Protein AF-A0A2D6E0P3-F1 (afdb_monomer_lite)

Structure (mmCIF, N/CA/C/O backbone):
data_AF-A0A2D6E0P3-F1
#
_entry.id   AF-A0A2D6E0P3-F1
#
loop_
_atom_site.group_PDB
_atom_site.id
_atom_site.type_symbol
_atom_site.label_atom_id
_atom_site.label_alt_id
_atom_site.label_comp_id
_atom_site.label_asym_id
_atom_site.label_entity_id
_atom_site.label_seq_id
_atom_site.pdbx_PDB_ins_code
_atom_site.Cartn_x
_atom_site.Cartn_y
_atom_site.Cartn_z
_atom_site.occupancy
_atom_site.B_iso_or_equiv
_atom_site.auth_seq_id
_atom_site.auth_comp_id
_atom_site.auth_asym_id
_atom_site.auth_atom_id
_atom_site.pdbx_PDB_model_num
ATOM 1 N N . MET A 1 1 ? -13.107 18.931 15.704 1.00 62.19 1 MET A N 1
ATOM 2 C CA . MET A 1 1 ? -13.373 17.790 16.608 1.00 62.19 1 MET A CA 1
ATOM 3 C C . MET A 1 1 ? -12.123 16.920 16.636 1.00 62.19 1 MET A C 1
ATOM 5 O O . MET A 1 1 ? -11.547 16.737 15.568 1.00 62.19 1 MET A O 1
ATOM 9 N N . PRO A 1 2 ? -11.648 16.454 17.800 1.00 79.44 2 PRO A N 1
ATOM 10 C CA . PRO A 1 2 ? -10.534 15.511 17.856 1.00 79.44 2 PRO A CA 1
ATOM 11 C C . PRO A 1 2 ? -10.943 14.172 17.228 1.00 79.44 2 PRO A C 1
ATOM 13 O O . PRO A 1 2 ? -12.044 13.690 17.480 1.00 79.44 2 PRO A O 1
ATOM 16 N N . LEU A 1 3 ? -10.052 13.584 16.426 1.00 84.38 3 LEU A N 1
ATOM 17 C CA . LEU A 1 3 ? -10.272 12.270 15.819 1.00 84.38 3 LEU A CA 1
ATOM 18 C C . LEU A 1 3 ? -10.358 11.191 16.903 1.00 84.38 3 LEU A C 1
ATOM 20 O O . LEU A 1 3 ? -9.560 11.181 17.852 1.00 84.38 3 LEU A O 1
ATOM 24 N N . ASN A 1 4 ? -11.279 10.250 16.736 1.00 93.12 4 ASN A N 1
ATOM 25 C CA . ASN A 1 4 ? -11.317 9.037 17.539 1.00 93.12 4 ASN A CA 1
ATOM 26 C C . ASN A 1 4 ? -10.169 8.084 17.141 1.00 93.12 4 ASN A C 1
ATOM 28 O O . ASN A 1 4 ? -9.480 8.271 16.136 1.00 93.12 4 ASN A O 1
ATOM 32 N N . ASN A 1 5 ? -9.927 7.048 17.946 1.00 93.75 5 ASN A N 1
ATOM 33 C CA . ASN A 1 5 ? -8.799 6.142 17.710 1.00 93.75 5 ASN A CA 1
ATOM 34 C C . ASN A 1 5 ? -8.905 5.377 16.378 1.00 93.75 5 ASN A C 1
ATOM 36 O O . ASN A 1 5 ? -7.881 5.191 15.725 1.00 93.75 5 ASN A O 1
ATOM 40 N N . LYS A 1 6 ? -10.114 4.987 15.943 1.00 92.31 6 LYS A N 1
ATOM 41 C CA . LYS A 1 6 ? -10.328 4.298 14.655 1.00 92.31 6 LYS A CA 1
ATOM 42 C C . LYS A 1 6 ? -9.979 5.223 13.487 1.00 92.31 6 LYS A C 1
ATOM 44 O O . LYS A 1 6 ? -9.285 4.815 12.562 1.00 92.31 6 LYS A O 1
ATOM 49 N N . GLU A 1 7 ? -10.389 6.485 13.563 1.00 94.19 7 GLU A N 1
ATOM 50 C CA . GLU A 1 7 ? -10.067 7.502 12.559 1.00 94.19 7 GLU A CA 1
ATOM 51 C C . GLU A 1 7 ? -8.562 7.771 12.485 1.00 94.19 7 GLU A C 1
ATOM 53 O O . GLU A 1 7 ? -8.005 7.782 11.392 1.00 94.19 7 GLU A O 1
ATOM 58 N N . LYS A 1 8 ? -7.877 7.901 13.631 1.00 94.94 8 LYS A N 1
ATOM 59 C CA . LYS A 1 8 ? -6.411 8.065 13.675 1.00 94.94 8 LYS A CA 1
ATOM 60 C C . LYS A 1 8 ? -5.679 6.876 13.053 1.00 94.94 8 LYS A C 1
ATOM 62 O O . LYS A 1 8 ? -4.734 7.072 12.296 1.00 94.94 8 LYS A O 1
ATOM 67 N N . GLN A 1 9 ? -6.116 5.652 13.353 1.00 95.50 9 GLN A N 1
ATOM 68 C CA . GLN A 1 9 ? -5.532 4.434 12.786 1.00 95.50 9 GLN A CA 1
ATOM 69 C C . GLN A 1 9 ? -5.721 4.367 11.266 1.00 95.50 9 GLN A C 1
ATOM 71 O O . GLN A 1 9 ? -4.774 4.056 10.548 1.00 95.50 9 GLN A O 1
ATOM 76 N N . LEU A 1 10 ? -6.917 4.695 10.765 1.00 96.12 10 LEU A N 1
ATOM 77 C CA . LEU A 1 10 ? -7.184 4.754 9.325 1.00 96.12 10 LEU A CA 1
ATOM 78 C C . LEU A 1 10 ? -6.369 5.852 8.638 1.00 96.12 10 LEU A C 1
ATOM 80 O O . LEU A 1 10 ? -5.863 5.640 7.539 1.00 96.12 10 LEU A O 1
ATOM 84 N N . GLN A 1 11 ? -6.218 7.008 9.282 1.00 96.50 11 GLN A N 1
ATOM 85 C CA . GLN A 1 11 ? -5.431 8.111 8.743 1.00 96.50 11 GLN A CA 1
ATOM 86 C C . GLN A 1 11 ? -3.949 7.734 8.639 1.00 96.50 11 GLN A C 1
ATOM 88 O O . GLN A 1 11 ? -3.340 7.949 7.593 1.00 96.50 11 GLN A O 1
ATOM 93 N N . LEU A 1 12 ? -3.399 7.097 9.677 1.00 97.12 12 LEU A N 1
ATOM 94 C CA . LEU A 1 12 ? -2.040 6.561 9.658 1.00 97.12 12 LEU A CA 1
ATOM 95 C C . LEU A 1 12 ? -1.868 5.509 8.554 1.00 97.12 12 LEU A C 1
ATOM 97 O O . LEU A 1 12 ? -0.908 5.567 7.792 1.00 97.12 12 LEU A O 1
ATOM 101 N N . LEU A 1 13 ? -2.811 4.572 8.425 1.00 97.38 13 LEU A N 1
ATOM 102 C CA . LEU A 1 13 ? -2.752 3.546 7.384 1.00 97.38 13 LEU A CA 1
ATOM 103 C C . LEU A 1 13 ? -2.805 4.146 5.972 1.00 97.38 13 LEU A C 1
ATOM 105 O O . LE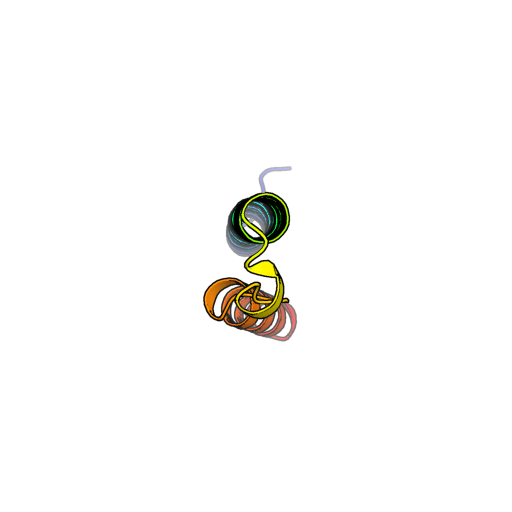U A 1 13 ? -2.101 3.672 5.086 1.00 97.38 13 LEU A O 1
ATOM 109 N N . ASN A 1 14 ? -3.593 5.203 5.758 1.00 97.56 14 ASN A N 1
ATOM 110 C CA . ASN A 1 14 ? -3.621 5.914 4.479 1.00 97.56 14 ASN A CA 1
ATOM 111 C C . ASN A 1 14 ? -2.272 6.566 4.157 1.00 97.56 14 ASN A C 1
ATOM 113 O O . ASN A 1 14 ? -1.800 6.428 3.036 1.00 97.56 14 ASN A O 1
ATOM 117 N N . GLN A 1 15 ? -1.624 7.202 5.136 1.00 97.88 15 GLN A N 1
ATOM 118 C CA . GLN A 1 15 ? -0.291 7.787 4.941 1.00 97.88 15 GLN A CA 1
ATOM 119 C C . GLN A 1 15 ? 0.758 6.722 4.591 1.00 97.88 15 GLN A C 1
ATOM 121 O O . GLN A 1 15 ? 1.603 6.939 3.725 1.00 97.88 15 GLN A O 1
ATOM 126 N N . ILE A 1 16 ? 0.687 5.548 5.229 1.00 98.00 16 ILE A N 1
ATOM 127 C CA . ILE A 1 16 ? 1.565 4.416 4.903 1.00 98.00 16 ILE A CA 1
ATOM 128 C C . ILE A 1 16 ? 1.292 3.920 3.477 1.00 98.00 16 ILE A C 1
ATOM 130 O O . ILE A 1 16 ? 2.234 3.705 2.720 1.00 98.00 16 ILE A O 1
ATOM 134 N N . LEU A 1 17 ? 0.021 3.767 3.092 1.00 97.62 17 LEU A N 1
ATOM 135 C CA . LEU A 1 17 ? -0.365 3.368 1.735 1.00 97.62 17 LEU A CA 1
ATOM 136 C C . LEU A 1 17 ? 0.174 4.343 0.684 1.00 97.62 17 LEU A C 1
ATOM 138 O O . LEU A 1 17 ? 0.805 3.902 -0.271 1.00 97.62 17 LEU A O 1
ATOM 142 N N . GLU A 1 18 ? -0.010 5.649 0.883 1.00 97.38 18 GLU A N 1
ATOM 143 C CA . GLU A 1 18 ? 0.498 6.686 -0.026 1.00 97.38 18 GLU A CA 1
ATOM 144 C C . GLU A 1 18 ? 2.017 6.593 -0.205 1.00 97.38 18 GLU A C 1
ATOM 146 O O . GLU A 1 18 ? 2.525 6.693 -1.324 1.00 97.38 18 GLU A O 1
ATOM 151 N N . ARG A 1 19 ? 2.748 6.359 0.890 1.00 97.00 19 ARG A N 1
ATOM 152 C CA . ARG A 1 19 ? 4.204 6.214 0.852 1.00 97.00 19 ARG A CA 1
ATOM 153 C C . ARG A 1 19 ? 4.635 4.985 0.053 1.00 97.00 19 ARG A C 1
ATOM 155 O O . ARG A 1 19 ? 5.490 5.112 -0.819 1.00 97.00 19 ARG A O 1
ATOM 162 N N . VAL A 1 20 ? 4.044 3.823 0.325 1.00 96.00 20 VAL A N 1
ATOM 163 C CA . VAL A 1 20 ? 4.397 2.572 -0.366 1.00 96.00 20 VAL A CA 1
ATOM 164 C C . VAL A 1 20 ? 4.013 2.639 -1.850 1.00 96.00 20 VAL A C 1
ATOM 166 O O . VAL A 1 20 ? 4.767 2.183 -2.701 1.00 96.00 20 VAL A O 1
ATOM 169 N N . GLU A 1 21 ? 2.890 3.275 -2.198 1.00 95.69 21 GLU A N 1
ATOM 170 C CA . GLU A 1 21 ? 2.517 3.514 -3.600 1.00 95.69 21 GLU A CA 1
ATOM 171 C C . GLU A 1 21 ? 3.521 4.405 -4.339 1.00 95.69 21 GLU A C 1
ATOM 173 O O . GLU A 1 21 ? 3.755 4.210 -5.535 1.00 95.69 21 GLU A O 1
ATOM 178 N N . ALA A 1 22 ? 4.098 5.398 -3.658 1.00 95.38 22 ALA A N 1
ATOM 179 C CA . ALA A 1 22 ? 5.151 6.226 -4.232 1.00 95.38 22 ALA A CA 1
ATOM 180 C C . ALA A 1 22 ? 6.433 5.410 -4.469 1.00 95.38 22 ALA A C 1
ATOM 182 O O . ALA A 1 22 ? 7.003 5.485 -5.556 1.00 95.38 22 ALA A O 1
ATOM 183 N N . GLU A 1 23 ? 6.829 4.578 -3.504 1.00 94.38 23 GLU A N 1
ATOM 184 C CA . GLU A 1 23 ? 8.003 3.702 -3.610 1.00 94.38 23 GLU A CA 1
ATOM 185 C C . GLU A 1 23 ? 7.860 2.677 -4.748 1.00 94.38 23 GLU A C 1
ATOM 187 O O . GLU A 1 23 ? 8.783 2.515 -5.547 1.00 94.38 23 GLU A O 1
ATOM 192 N N . ASP A 1 24 ? 6.686 2.055 -4.906 1.00 93.56 24 ASP A N 1
ATOM 193 C CA . ASP A 1 24 ? 6.404 1.136 -6.020 1.00 93.56 24 ASP A CA 1
ATOM 194 C C . ASP A 1 24 ? 6.524 1.842 -7.385 1.00 93.56 24 ASP A C 1
ATOM 196 O O . ASP A 1 2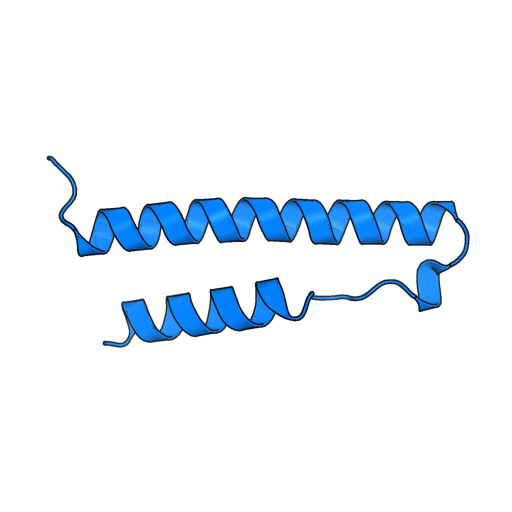4 ? 7.080 1.291 -8.342 1.00 93.56 24 ASP A O 1
ATOM 200 N N . LYS A 1 25 ? 6.029 3.084 -7.492 1.00 92.75 25 LYS A N 1
ATOM 201 C CA . LYS A 1 25 ? 6.130 3.888 -8.723 1.00 92.75 25 LYS A CA 1
ATOM 202 C C . LYS A 1 25 ? 7.572 4.280 -9.031 1.00 92.75 25 LYS A C 1
ATOM 204 O O . LYS A 1 25 ? 7.977 4.192 -10.191 1.00 92.75 25 LYS A O 1
ATOM 209 N N . GLU A 1 26 ? 8.334 4.700 -8.024 1.00 93.88 26 GLU A N 1
ATOM 210 C CA . GLU A 1 26 ? 9.758 5.023 -8.165 1.00 93.88 26 GLU A CA 1
ATOM 211 C C . GLU A 1 26 ? 10.560 3.795 -8.599 1.00 93.88 26 GLU A C 1
ATOM 213 O O . GLU A 1 26 ? 11.334 3.873 -9.553 1.00 93.88 26 GLU A O 1
ATOM 218 N N . TYR A 1 27 ? 10.316 2.639 -7.978 1.00 92.19 27 TYR A N 1
ATOM 219 C CA . TYR A 1 27 ? 10.956 1.384 -8.363 1.00 92.19 27 TYR A CA 1
ATOM 220 C C . TYR A 1 27 ? 10.625 1.001 -9.808 1.00 92.19 27 TYR A C 1
ATOM 222 O O . TYR A 1 27 ? 11.516 0.665 -10.589 1.00 92.19 27 TYR A O 1
ATOM 230 N N . LYS A 1 28 ? 9.354 1.112 -10.208 1.00 91.06 28 LYS A N 1
ATOM 231 C CA . LYS A 1 28 ? 8.945 0.865 -11.594 1.00 91.06 28 LYS A CA 1
ATOM 232 C C . LYS A 1 28 ? 9.659 1.800 -12.569 1.00 91.06 28 LYS A C 1
ATOM 234 O O . LYS A 1 28 ? 10.140 1.336 -13.601 1.00 91.06 28 LYS A O 1
ATOM 239 N N . LEU A 1 29 ? 9.743 3.092 -12.252 1.00 92.56 29 LEU A N 1
ATOM 240 C CA . LEU A 1 29 ? 10.458 4.065 -13.076 1.00 92.56 29 LEU A CA 1
ATOM 241 C C . LEU A 1 29 ? 11.942 3.695 -13.205 1.00 92.56 29 LEU A C 1
ATOM 243 O O . LEU A 1 29 ? 12.468 3.697 -14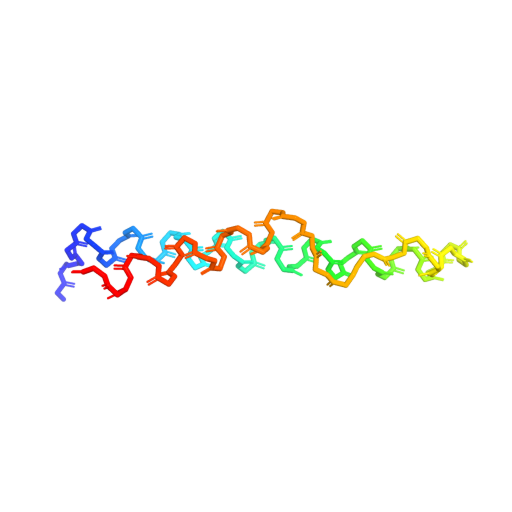.316 1.00 92.56 29 LEU A O 1
ATOM 247 N N . LEU A 1 30 ? 12.584 3.314 -12.098 1.00 93.19 30 LEU A N 1
ATOM 248 C CA . LEU A 1 30 ? 13.980 2.882 -12.071 1.00 93.19 30 LEU A CA 1
ATOM 249 C C . LEU A 1 30 ? 14.214 1.651 -12.958 1.00 93.19 30 LEU A C 1
ATOM 251 O O . LEU A 1 30 ? 15.130 1.649 -13.776 1.00 93.19 30 LEU A O 1
ATOM 255 N N . MET A 1 31 ? 13.365 0.625 -12.853 1.00 92.25 31 MET A N 1
ATOM 256 C CA . MET A 1 31 ? 13.472 -0.585 -13.680 1.00 92.25 31 MET A CA 1
ATOM 257 C C . MET A 1 31 ? 13.283 -0.280 -15.170 1.00 92.25 31 MET A C 1
ATOM 259 O O . MET A 1 31 ? 13.984 -0.842 -16.010 1.00 92.25 31 MET A O 1
ATOM 263 N N . VAL A 1 32 ? 12.378 0.641 -15.519 1.00 90.81 32 VAL A N 1
ATOM 264 C CA . VAL A 1 32 ? 12.207 1.102 -16.906 1.00 90.81 32 VAL A CA 1
ATOM 265 C C . VAL A 1 32 ? 13.455 1.834 -17.404 1.00 90.81 32 VAL A 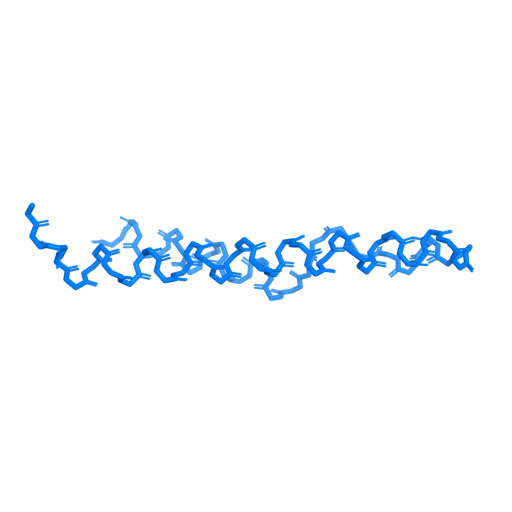C 1
ATOM 267 O O . VAL A 1 32 ? 13.926 1.536 -18.500 1.00 90.81 32 VAL A O 1
ATOM 270 N N . GLN A 1 33 ? 14.021 2.745 -16.606 1.00 92.50 33 GLN A N 1
ATOM 271 C CA . GLN A 1 33 ? 15.253 3.474 -16.944 1.00 92.50 33 GLN A CA 1
ATOM 272 C C . GLN A 1 33 ? 16.458 2.542 -17.126 1.00 92.50 33 GLN A C 1
ATOM 274 O O . GLN A 1 33 ? 17.330 2.821 -17.943 1.00 92.50 33 GLN A O 1
ATOM 279 N N . GLN A 1 34 ? 16.493 1.425 -16.399 1.00 94.06 34 GLN A N 1
ATOM 280 C CA . GLN A 1 34 ? 17.543 0.410 -16.500 1.00 94.06 34 GLN A CA 1
ATOM 281 C C . GLN A 1 34 ? 17.311 -0.609 -17.630 1.00 94.06 34 GLN A C 1
ATOM 283 O O . GLN A 1 34 ? 18.074 -1.561 -17.752 1.00 94.06 34 GLN A O 1
ATOM 288 N N . HIS A 1 35 ? 16.273 -0.437 -18.459 1.00 89.06 35 HIS A N 1
ATOM 289 C CA . HIS A 1 35 ? 15.839 -1.417 -19.466 1.00 89.06 35 HIS A CA 1
ATOM 290 C C . HIS A 1 35 ? 15.471 -2.798 -18.884 1.00 89.06 35 HIS A C 1
ATOM 292 O O . HIS A 1 35 ? 15.361 -3.781 -19.614 1.00 89.06 35 HIS A O 1
ATOM 298 N N . GLU A 1 36 ? 15.191 -2.869 -17.582 1.00 90.94 36 GLU A N 1
ATOM 299 C CA . GLU A 1 36 ? 14.768 -4.069 -16.857 1.00 90.94 36 GLU A CA 1
ATOM 300 C C . GLU A 1 36 ? 13.258 -4.051 -16.572 1.00 90.94 36 GLU A C 1
ATOM 302 O O . GLU A 1 36 ? 12.789 -4.554 -15.554 1.00 90.94 36 GLU A O 1
ATOM 307 N N . ALA A 1 37 ? 12.456 -3.477 -17.475 1.00 81.38 37 ALA A N 1
ATOM 308 C CA . ALA A 1 37 ? 11.014 -3.304 -17.272 1.00 81.38 37 ALA A CA 1
ATOM 309 C C . ALA A 1 37 ? 10.271 -4.626 -16.977 1.00 81.38 37 ALA A C 1
ATOM 311 O O . ALA A 1 37 ? 9.270 -4.620 -16.261 1.00 81.38 37 ALA A O 1
ATOM 312 N N . CYS A 1 38 ? 10.779 -5.764 -17.462 1.00 84.12 38 CYS A N 1
ATOM 313 C CA . CYS A 1 38 ? 10.251 -7.099 -17.159 1.00 84.12 38 CYS A CA 1
ATOM 314 C C . CYS A 1 38 ? 10.374 -7.500 -15.677 1.00 84.12 38 CYS A C 1
ATOM 316 O O . CYS A 1 38 ? 9.642 -8.379 -15.232 1.00 84.12 38 CYS A O 1
ATOM 318 N N . LYS A 1 39 ? 11.266 -6.855 -14.916 1.00 80.25 39 LYS A N 1
ATOM 319 C CA . LYS A 1 39 ? 11.413 -7.024 -13.464 1.00 80.25 39 LYS A CA 1
ATOM 320 C C . LYS A 1 39 ? 10.554 -6.047 -12.661 1.00 80.25 39 LYS A C 1
ATOM 322 O O . LYS A 1 39 ? 10.492 -6.159 -11.440 1.00 80.25 39 LYS A O 1
ATOM 327 N N . SER A 1 40 ? 9.891 -5.087 -13.314 1.00 79.88 40 SER A N 1
ATOM 328 C CA . SER A 1 40 ? 8.974 -4.191 -12.611 1.00 79.88 40 SER A CA 1
ATOM 329 C C . SER A 1 40 ? 7.755 -4.969 -12.112 1.00 79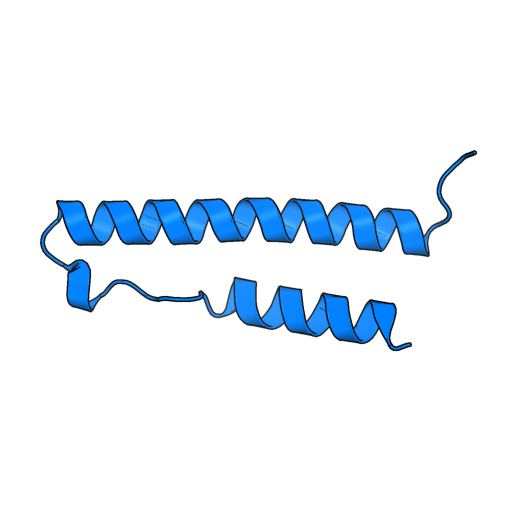.88 40 SER A C 1
ATOM 331 O O . SER A 1 40 ? 7.095 -5.680 -12.870 1.00 79.88 40 SER A O 1
ATOM 333 N N . VAL A 1 41 ? 7.458 -4.842 -10.820 1.00 76.88 41 VAL A N 1
ATOM 334 C CA . VAL A 1 41 ? 6.217 -5.355 -10.231 1.00 76.88 41 VAL A CA 1
ATOM 335 C C . VAL A 1 41 ? 5.138 -4.278 -10.323 1.00 76.88 41 VAL A C 1
ATOM 337 O O . VAL A 1 41 ? 5.424 -3.089 -10.193 1.00 76.88 41 VAL A O 1
ATOM 340 N N . GLY A 1 42 ? 3.898 -4.679 -10.616 1.00 73.69 42 GLY A N 1
ATOM 341 C CA . GLY A 1 42 ? 2.773 -3.744 -10.725 1.00 73.69 42 GLY A CA 1
ATOM 342 C C . GLY A 1 42 ? 2.321 -3.205 -9.367 1.00 73.69 42 GLY A C 1
ATOM 343 O O . GLY A 1 42 ? 2.200 -1.998 -9.196 1.00 73.69 42 GLY A O 1
ATOM 344 N N . GLU A 1 43 ? 2.089 -4.110 -8.421 1.00 85.31 43 GLU A N 1
ATOM 345 C CA . GLU A 1 43 ? 1.784 -3.828 -7.017 1.00 85.31 43 GLU A CA 1
ATOM 346 C C . GLU A 1 43 ? 2.720 -4.692 -6.169 1.00 85.31 43 GLU A C 1
ATOM 348 O O . GLU A 1 43 ? 2.835 -5.900 -6.411 1.00 85.31 43 GLU A O 1
ATOM 353 N N . SER A 1 44 ? 3.412 -4.092 -5.201 1.00 91.19 44 SER A N 1
ATOM 354 C CA . SER A 1 4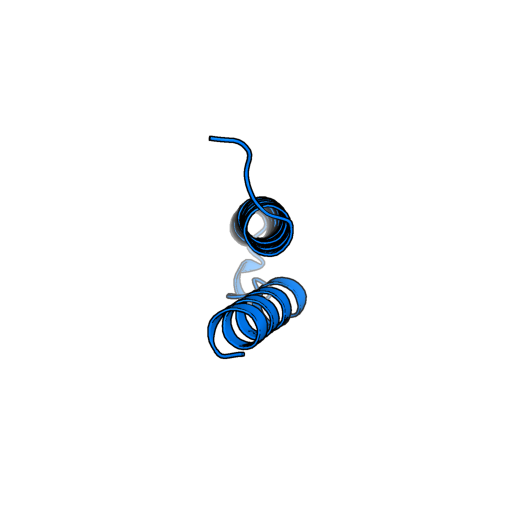4 ? 4.216 -4.851 -4.252 1.00 91.19 44 SER A CA 1
ATOM 355 C C . SER A 1 44 ? 3.333 -5.666 -3.315 1.00 91.19 44 SER A C 1
ATOM 357 O O . SER A 1 44 ? 2.200 -5.309 -2.979 1.00 91.19 44 SER A O 1
ATOM 359 N N . TRP A 1 45 ? 3.894 -6.769 -2.826 1.00 92.81 45 TRP A N 1
ATOM 360 C CA . TRP A 1 45 ? 3.239 -7.610 -1.829 1.00 92.81 45 TRP A CA 1
ATOM 361 C C . TRP A 1 45 ? 2.807 -6.802 -0.593 1.00 92.81 45 TRP A C 1
ATOM 363 O O . TRP A 1 45 ? 1.721 -7.019 -0.055 1.00 92.81 45 TRP A O 1
ATOM 373 N N . THR A 1 46 ? 3.618 -5.824 -0.183 1.00 94.31 46 THR A N 1
ATOM 374 C CA . THR A 1 46 ? 3.320 -4.911 0.926 1.00 94.31 46 THR A CA 1
ATOM 375 C C . THR A 1 46 ? 2.077 -4.070 0.647 1.00 94.31 46 THR A C 1
ATOM 377 O O . THR A 1 46 ? 1.157 -4.047 1.468 1.00 94.31 46 THR A O 1
ATOM 380 N N . LEU A 1 47 ? 2.014 -3.416 -0.518 1.00 95.19 47 LEU A N 1
ATOM 381 C CA . LEU A 1 47 ? 0.884 -2.571 -0.901 1.00 95.19 47 LEU A CA 1
ATOM 382 C C . LEU A 1 47 ? -0.428 -3.369 -0.952 1.00 95.19 47 LEU A C 1
ATOM 384 O O . LEU A 1 47 ? -1.448 -2.923 -0.416 1.00 95.19 47 LEU A O 1
ATOM 388 N N . HIS A 1 48 ? -0.375 -4.585 -1.499 1.00 95.94 48 HIS A N 1
ATOM 389 C CA . HIS A 1 48 ? -1.507 -5.507 -1.532 1.00 95.94 48 HIS A CA 1
ATOM 390 C C . HIS A 1 48 ? -2.085 -5.778 -0.131 1.00 95.94 48 HIS A C 1
ATOM 392 O O . HIS A 1 48 ? -3.286 -5.616 0.113 1.00 95.94 48 HIS A O 1
ATOM 398 N N . HIS A 1 49 ? -1.229 -6.144 0.828 1.00 96.69 49 HIS A N 1
ATOM 399 C CA . HIS A 1 49 ? -1.665 -6.501 2.181 1.00 96.69 49 HIS A CA 1
ATOM 400 C C . HIS A 1 49 ? -2.142 -5.291 2.988 1.00 96.69 49 HIS A C 1
ATOM 402 O O . HIS A 1 49 ? -3.082 -5.413 3.774 1.00 96.69 49 HIS A O 1
ATOM 408 N N . LEU A 1 50 ? -1.561 -4.109 2.772 1.00 96.88 50 LEU A N 1
ATOM 409 C CA . LEU A 1 50 ? -2.026 -2.877 3.414 1.00 96.88 50 LEU A CA 1
ATOM 410 C C . LEU A 1 50 ? -3.425 -2.471 2.927 1.00 96.88 50 LEU A C 1
ATOM 412 O O . LEU A 1 50 ? -4.256 -2.046 3.734 1.00 96.88 50 LEU A O 1
ATOM 416 N N . LYS A 1 51 ? -3.731 -2.656 1.634 1.00 96.31 51 LYS A N 1
ATOM 417 C CA . LYS A 1 51 ? -5.087 -2.442 1.096 1.00 96.31 51 LYS A CA 1
ATOM 418 C C . LYS A 1 51 ? -6.084 -3.438 1.685 1.00 96.31 51 LYS A C 1
ATOM 420 O O . LYS A 1 51 ? -7.176 -3.039 2.095 1.00 96.31 51 LYS A O 1
ATOM 425 N N . ALA A 1 52 ? -5.701 -4.711 1.796 1.00 96.62 52 ALA A N 1
ATOM 426 C CA . ALA A 1 52 ? -6.524 -5.726 2.451 1.00 96.62 52 ALA A CA 1
ATOM 427 C C . ALA A 1 52 ? -6.787 -5.383 3.929 1.00 96.62 52 ALA A C 1
ATOM 429 O O . ALA A 1 52 ? -7.932 -5.435 4.381 1.00 96.62 52 ALA A O 1
ATOM 430 N N . LEU A 1 53 ? -5.758 -4.951 4.666 1.00 96.31 53 LEU A N 1
ATOM 431 C CA . LEU A 1 53 ? -5.887 -4.506 6.053 1.00 96.31 53 LEU A CA 1
ATOM 432 C C . LEU A 1 53 ? -6.857 -3.326 6.181 1.00 96.31 53 LEU A C 1
ATOM 434 O O . LEU A 1 53 ? -7.742 -3.352 7.035 1.00 96.31 53 LEU A O 1
ATOM 438 N N . LYS A 1 54 ? -6.743 -2.322 5.304 1.00 96.44 54 LYS A N 1
ATOM 439 C CA . LYS A 1 54 ? -7.662 -1.176 5.277 1.00 96.44 54 LYS A CA 1
ATOM 440 C C . LYS A 1 54 ? -9.112 -1.625 5.096 1.00 96.44 54 LYS A C 1
ATOM 442 O O . LYS A 1 54 ? -9.983 -1.175 5.837 1.00 96.44 54 LYS A O 1
ATOM 447 N N . ASN A 1 55 ? -9.363 -2.550 4.170 1.00 96.12 55 ASN A N 1
ATOM 448 C CA . ASN A 1 55 ? -10.700 -3.102 3.946 1.00 96.12 55 ASN A CA 1
ATOM 449 C C . ASN A 1 55 ? -11.234 -3.823 5.192 1.00 96.12 55 ASN A C 1
ATOM 451 O O . ASN A 1 55 ? -12.386 -3.621 5.566 1.00 96.12 55 ASN A O 1
ATOM 455 N N . LEU A 1 56 ? -10.398 -4.608 5.878 1.00 95.19 56 LEU A N 1
ATOM 456 C CA . LEU A 1 56 ? -10.778 -5.286 7.122 1.00 95.19 56 LEU A CA 1
ATOM 457 C C . LEU A 1 56 ? -11.075 -4.311 8.269 1.00 95.19 56 LEU A C 1
ATOM 459 O O . LEU A 1 56 ? -11.916 -4.606 9.111 1.00 95.19 56 LEU A O 1
ATOM 463 N N . MET A 1 57 ? -10.400 -3.161 8.318 1.00 93.31 57 MET A N 1
ATOM 464 C CA . MET A 1 57 ? -10.640 -2.131 9.336 1.00 93.31 57 MET A CA 1
ATOM 465 C C . MET A 1 57 ? -11.926 -1.331 9.093 1.00 93.31 57 MET A C 1
ATOM 467 O O . MET A 1 57 ? -12.529 -0.841 10.050 1.00 93.31 57 MET A O 1
ATOM 471 N N . ILE A 1 58 ? -12.330 -1.174 7.830 1.00 92.12 58 ILE A N 1
ATOM 472 C CA . ILE A 1 58 ? -13.562 -0.474 7.443 1.00 92.12 58 ILE A CA 1
ATOM 473 C C . ILE A 1 58 ? -14.776 -1.402 7.561 1.00 92.12 58 ILE A C 1
ATOM 475 O O . ILE A 1 58 ? -15.812 -0.975 8.059 1.00 92.12 58 ILE A O 1
ATOM 479 N N . ASN A 1 59 ? -14.633 -2.665 7.148 1.00 84.12 59 ASN A N 1
ATOM 480 C CA . ASN A 1 59 ? -15.721 -3.650 7.097 1.00 84.12 59 ASN A CA 1
ATOM 481 C C . ASN A 1 59 ? -15.917 -4.439 8.410 1.00 84.12 59 ASN A C 1
ATOM 483 O O . ASN A 1 59 ? -16.694 -5.393 8.436 1.00 84.12 59 ASN A O 1
ATOM 487 N N . LYS A 1 60 ? -15.211 -4.058 9.481 1.00 57.53 60 LYS A N 1
ATOM 488 C CA . LYS A 1 60 ? -15.477 -4.457 10.871 1.00 57.53 60 LYS A CA 1
ATOM 489 C C . LYS A 1 60 ? -16.180 -3.332 11.621 1.00 57.53 60 LYS A C 1
ATOM 491 O O . LYS A 1 60 ? -17.091 -3.672 12.399 1.00 57.53 60 LYS A O 1
#

Sequence (60 aa):
MPLNNKEKQLQLLNQILERVEAEDKEYKLLMVQQHEACKSVGESWTLHHLKALKNLMINK

Secondary structure (DSSP, 8-state):
-PPPHHHHHHHHHHHHHHHHHHHHHHHHHHHHHTT-GGG--SS-HHHHHHHHHHHHHH--

Foldseek 3Di:
DDDDPLRVVLVVLVVVLVVQVVVLVVVCVVCVVVVNNVPRDPHDPVNVVSVVVSVVSVVD

Radius of gyration: 14.99 Å; chains: 1; bounding box: 33×25×37 Å

pLDDT: mean 91.19, std 8.11, range [57.53, 98.0]